Protein AF-A0A967ICB1-F1 (afdb_monomer_lite)

Foldseek 3Di:
DDDQDDPFDDQAAALVQLLVQLVVQVVPCPVVVVDVQKKKKFKAAPVHGDDMDIDSDQLVRLVVRLVVCVVVVNQQQNIEMEIADEAELSSLVSSVVSNHQEYEYCAYYDPNSLVSCQVNNHWYWHNSDPSDIATSHNCSNHVDDDDDPDDD

Radius of gyration: 14.2 Å; chains: 1; bounding box: 36×35×42 Å

Secondary structure (DSSP, 8-state):
--------------HHHHHHHHHHHHHH-HHHHH-TT-EEEEEE-SSSEEEEEEESSHHHHHHHHHHHHHHHT---TTPEEEESS-B-HHHHHHHHHHT-SEEEESSPBPHHHHHHHHHTT-EEEEEEETTEEEEEE-GGGGT-S-------

Sequence (152 aa):
PADRPVSRTGTVYGPEFILGVMSELFVVARQYAEHGGIHSAALCDNRGLLLHAEDIGRHNTIDRIAGQSLQRGIDAGDKLLVASGRVSSEMVAKAVRLGVTALASRTSPTSLAVDVCKEFDVGLAGYVRGGKMEIYANPHRFGVCHTVKDGT

Structure (mmCIF, N/CA/C/O backbone):
data_AF-A0A967ICB1-F1
#
_entry.id   AF-A0A967ICB1-F1
#
loop_
_atom_site.group_PDB
_atom_site.id
_a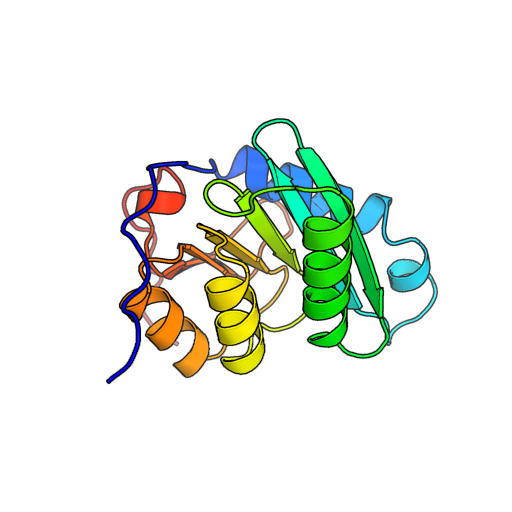tom_site.type_symbol
_atom_site.label_atom_id
_atom_site.label_alt_id
_atom_site.label_comp_id
_atom_site.label_asym_id
_atom_site.label_entity_id
_atom_site.label_seq_id
_atom_site.pdbx_PDB_ins_code
_atom_site.Cartn_x
_atom_site.Cartn_y
_atom_site.Cartn_z
_atom_site.occupancy
_atom_site.B_iso_or_equiv
_atom_site.auth_seq_id
_atom_site.auth_comp_id
_atom_site.auth_asym_id
_atom_site.auth_atom_id
_atom_site.pdbx_PDB_model_num
ATOM 1 N N . PRO A 1 1 ? -4.449 2.857 27.074 1.00 43.06 1 PRO A N 1
ATOM 2 C CA . PRO A 1 1 ? -5.220 1.698 26.571 1.00 43.06 1 PRO A CA 1
ATOM 3 C C . PRO A 1 1 ? -6.472 2.196 25.842 1.00 43.06 1 PRO A C 1
ATOM 5 O O . PRO A 1 1 ? -7.505 2.418 26.462 1.00 43.06 1 PRO A O 1
ATOM 8 N N . ALA A 1 2 ? -6.318 2.483 24.552 1.00 33.09 2 ALA A N 1
ATOM 9 C CA . ALA A 1 2 ? -7.362 3.031 23.700 1.00 33.09 2 ALA A CA 1
ATOM 10 C C . ALA A 1 2 ? -7.405 2.192 22.421 1.00 33.09 2 ALA A C 1
ATOM 12 O O . ALA A 1 2 ? -6.378 2.025 21.767 1.00 33.09 2 ALA A O 1
ATOM 13 N N . ASP A 1 3 ? -8.582 1.632 22.161 1.00 38.09 3 ASP A N 1
ATOM 14 C CA . ASP A 1 3 ? -9.080 1.152 20.873 1.00 38.09 3 ASP A CA 1
ATOM 15 C C . ASP A 1 3 ? -8.184 0.196 20.079 1.00 38.09 3 ASP A C 1
ATOM 17 O O . ASP A 1 3 ? -7.488 0.555 19.131 1.00 38.09 3 ASP A O 1
ATOM 21 N N . ARG A 1 4 ? -8.300 -1.089 20.424 1.00 40.75 4 ARG A N 1
ATOM 22 C CA . ARG A 1 4 ? -7.945 -2.202 19.536 1.00 40.75 4 ARG A CA 1
ATOM 23 C C . ARG A 1 4 ? -8.843 -2.132 18.289 1.00 40.75 4 ARG A C 1
ATOM 25 O O . ARG A 1 4 ? -10.061 -2.226 18.458 1.00 40.75 4 ARG A O 1
ATOM 32 N N . PRO A 1 5 ? -8.321 -1.987 17.057 1.00 45.09 5 PRO A N 1
ATOM 33 C CA . PRO A 1 5 ? -9.193 -1.902 15.903 1.00 45.09 5 PRO A CA 1
ATOM 34 C C . PRO A 1 5 ? -9.778 -3.276 15.556 1.00 45.09 5 PRO A C 1
ATOM 36 O O . PRO A 1 5 ? -9.136 -4.321 15.633 1.00 45.09 5 PRO A O 1
ATOM 39 N N . VAL A 1 6 ? -11.061 -3.188 15.226 1.00 44.25 6 VAL A N 1
ATOM 40 C CA . VAL A 1 6 ? -12.020 -4.169 14.723 1.00 44.25 6 VAL A CA 1
ATOM 41 C C . VAL A 1 6 ? -11.385 -5.204 13.783 1.00 44.25 6 VAL A C 1
ATOM 43 O O . VAL A 1 6 ? -10.796 -4.842 12.770 1.00 44.25 6 VAL A O 1
ATOM 46 N N . SER A 1 7 ? -11.590 -6.494 14.074 1.00 40.06 7 SER A N 1
ATOM 47 C CA . SER A 1 7 ? -11.439 -7.579 13.096 1.00 40.06 7 SER A CA 1
ATOM 48 C C . SER A 1 7 ? -12.381 -7.297 11.921 1.00 40.06 7 SER A C 1
ATOM 50 O O . SER A 1 7 ? -13.598 -7.431 12.054 1.00 40.06 7 SER A O 1
ATOM 52 N N . ARG A 1 8 ? -11.838 -6.805 10.802 1.00 54.03 8 ARG A N 1
ATOM 53 C CA . ARG A 1 8 ? -12.600 -6.495 9.586 1.00 54.03 8 ARG A CA 1
ATOM 54 C C . ARG A 1 8 ? -12.281 -7.508 8.486 1.00 54.03 8 ARG A C 1
ATOM 56 O O . ARG A 1 8 ? -11.154 -7.971 8.317 1.00 54.03 8 ARG A O 1
ATOM 63 N N . THR A 1 9 ? -13.353 -7.898 7.811 1.00 54.75 9 THR A N 1
ATOM 64 C CA . THR A 1 9 ? -13.509 -8.973 6.826 1.00 54.75 9 THR A CA 1
ATOM 65 C C . THR A 1 9 ? -12.316 -9.188 5.890 1.00 54.75 9 THR A C 1
ATOM 67 O O . THR A 1 9 ? -11.967 -8.308 5.116 1.00 54.75 9 THR A O 1
ATOM 70 N N . GLY A 1 10 ? -11.730 -10.388 5.950 1.00 63.84 10 GLY A N 1
ATOM 71 C CA . GLY A 1 10 ? -11.656 -11.404 4.883 1.00 63.84 10 GLY A CA 1
ATOM 72 C C . GLY A 1 10 ? -11.279 -11.070 3.433 1.00 63.84 10 GLY A C 1
ATOM 73 O O . GLY A 1 10 ? -11.228 -12.012 2.646 1.00 63.84 10 GLY A O 1
ATOM 74 N N . THR A 1 11 ? -11.033 -9.821 3.029 1.00 81.50 11 THR A N 1
ATOM 75 C CA . THR A 1 11 ? -10.665 -9.537 1.636 1.00 81.50 11 THR A CA 1
ATOM 76 C C . THR A 1 11 ? -9.279 -10.094 1.357 1.00 81.50 11 THR A C 1
ATOM 78 O O . THR A 1 11 ? -8.307 -9.789 2.053 1.00 81.50 11 THR A O 1
ATOM 81 N N . VAL A 1 12 ? -9.216 -10.939 0.334 1.00 89.81 12 VAL A N 1
ATOM 82 C CA . VAL A 1 12 ? -8.003 -11.600 -0.120 1.00 89.81 12 VAL A CA 1
ATOM 83 C C . VAL A 1 12 ? -7.618 -11.032 -1.478 1.00 89.81 12 VAL A C 1
ATOM 85 O O . VAL A 1 12 ? -8.416 -11.060 -2.413 1.00 89.81 12 VAL A O 1
ATOM 88 N N . TYR A 1 13 ? -6.384 -10.550 -1.592 1.00 91.75 13 TYR A N 1
ATOM 89 C CA . TYR A 1 13 ? -5.831 -10.020 -2.834 1.00 91.75 13 TYR A CA 1
ATOM 90 C C . TYR A 1 13 ? -4.853 -11.024 -3.442 1.00 91.75 13 TYR A C 1
ATOM 92 O O . TYR A 1 13 ? -3.770 -11.242 -2.907 1.00 91.75 13 TYR A O 1
ATOM 100 N N . GLY A 1 14 ? -5.232 -11.647 -4.559 1.00 91.69 14 GLY A N 1
ATOM 101 C CA . GLY A 1 14 ? -4.378 -12.626 -5.234 1.00 91.69 14 GLY A CA 1
ATOM 102 C C . GLY A 1 14 ? -3.101 -12.001 -5.828 1.00 91.69 14 GLY A C 1
ATOM 103 O O . GLY A 1 14 ? -3.111 -10.818 -6.185 1.00 91.69 14 GLY A O 1
ATOM 104 N N . PRO A 1 15 ? -2.013 -1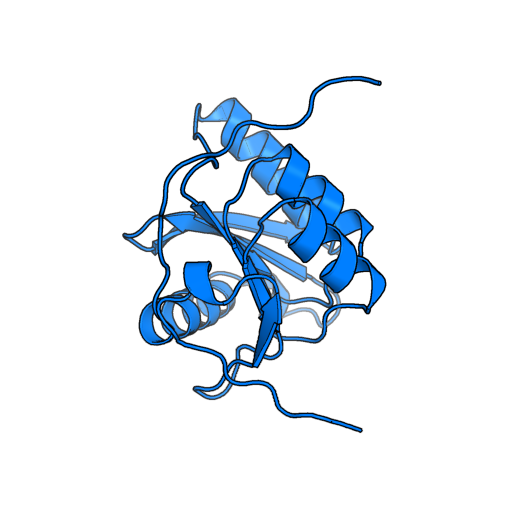2.777 -6.002 1.00 93.12 15 PRO A N 1
ATOM 105 C CA . PRO A 1 15 ? -0.740 -12.259 -6.509 1.00 93.12 15 PRO A CA 1
ATOM 106 C C . PRO A 1 15 ? -0.840 -11.569 -7.875 1.00 93.12 15 PRO A C 1
ATOM 108 O O . PRO A 1 15 ? -0.241 -10.515 -8.069 1.00 93.12 15 PRO A O 1
ATOM 111 N N . GLU A 1 16 ? -1.623 -12.123 -8.807 1.00 93.94 16 GLU A N 1
ATOM 112 C CA . GLU A 1 16 ? -1.813 -11.537 -10.142 1.00 93.94 16 GLU A CA 1
ATOM 113 C C . GLU A 1 16 ? -2.444 -10.146 -10.073 1.00 93.94 16 GLU A C 1
ATOM 115 O O . GLU A 1 16 ? -1.974 -9.219 -10.731 1.00 93.94 16 GLU A O 1
ATOM 120 N N . PHE A 1 17 ? -3.455 -9.979 -9.217 1.00 95.56 17 PHE A N 1
ATOM 121 C CA . PHE A 1 17 ? -4.096 -8.688 -9.003 1.00 95.56 17 PHE A CA 1
ATOM 122 C C . PHE A 1 17 ? -3.100 -7.668 -8.444 1.00 95.56 17 PHE A C 1
ATOM 124 O O . PHE A 1 17 ? -2.979 -6.573 -8.984 1.00 95.56 17 PHE A O 1
ATOM 131 N N . ILE A 1 18 ? -2.343 -8.044 -7.406 1.00 96.69 18 ILE A N 1
ATOM 132 C CA . ILE A 1 18 ? -1.349 -7.172 -6.759 1.00 96.69 18 ILE A CA 1
ATOM 133 C C . ILE A 1 18 ? -0.273 -6.731 -7.751 1.00 96.69 18 ILE A C 1
ATOM 135 O O . ILE A 1 18 ? 0.090 -5.556 -7.787 1.00 96.69 18 ILE A O 1
ATOM 139 N N . LEU A 1 19 ? 0.228 -7.661 -8.567 1.00 95.50 19 LEU A N 1
ATOM 140 C CA . LEU A 1 19 ? 1.185 -7.356 -9.628 1.00 95.50 19 LEU A CA 1
ATOM 141 C C . LEU A 1 19 ? 0.582 -6.387 -10.652 1.00 95.50 19 LEU A C 1
ATOM 143 O O . LEU A 1 19 ? 1.243 -5.415 -11.014 1.00 95.50 19 LEU A O 1
ATOM 147 N N . GLY A 1 20 ? -0.672 -6.608 -11.057 1.00 96.25 20 GLY A N 1
ATOM 148 C CA . GLY A 1 20 ? -1.407 -5.740 -11.978 1.00 96.25 20 GLY A CA 1
ATOM 149 C C . GLY A 1 20 ? -1.550 -4.308 -11.463 1.00 96.25 20 GLY A C 1
ATOM 150 O O . GLY A 1 20 ? -1.100 -3.376 -12.128 1.00 96.25 20 GLY A O 1
ATOM 151 N N . VAL A 1 21 ? -2.087 -4.119 -10.253 1.00 96.94 21 VAL A N 1
ATOM 152 C CA . VAL A 1 21 ? -2.268 -2.771 -9.677 1.00 96.94 21 VAL A CA 1
ATOM 153 C C . VAL A 1 21 ? -0.944 -2.093 -9.325 1.00 96.94 21 VAL A C 1
ATOM 155 O O . VAL A 1 21 ? -0.838 -0.869 -9.397 1.00 96.94 21 VAL A O 1
ATOM 158 N N . MET A 1 22 ? 0.100 -2.859 -8.985 1.00 96.50 22 MET A N 1
ATOM 159 C CA . MET A 1 22 ? 1.440 -2.300 -8.801 1.00 96.50 22 MET A CA 1
ATOM 160 C C . MET A 1 22 ? 1.994 -1.775 -10.128 1.00 96.50 22 MET A C 1
ATOM 162 O O . MET A 1 22 ? 2.572 -0.693 -10.153 1.00 96.50 22 MET A O 1
ATOM 166 N N . SER A 1 23 ? 1.806 -2.497 -11.235 1.00 93.75 23 SER A N 1
ATOM 167 C CA . SER A 1 23 ? 2.160 -2.002 -12.568 1.00 93.75 23 SER A CA 1
ATOM 168 C C . SER A 1 23 ? 1.335 -0.776 -12.961 1.00 93.75 23 SER A C 1
ATOM 170 O O . SER A 1 23 ? 1.910 0.201 -13.438 1.00 93.75 23 SER A O 1
ATOM 172 N N . GLU A 1 24 ? 0.026 -0.786 -12.704 1.00 94.38 24 GLU A N 1
ATOM 173 C CA . GLU A 1 24 ? -0.870 0.341 -12.982 1.00 94.38 24 GLU A CA 1
ATOM 174 C C . GLU A 1 24 ? -0.453 1.608 -12.223 1.00 94.38 24 GLU A C 1
ATOM 176 O O . GLU A 1 24 ? -0.396 2.679 -12.828 1.00 94.38 24 GLU A O 1
ATOM 181 N N . LEU A 1 25 ? -0.045 1.490 -10.950 1.00 94.12 25 LEU A N 1
ATOM 182 C CA . LEU A 1 25 ? 0.495 2.610 -10.169 1.00 94.12 25 LEU A CA 1
ATOM 183 C C . LEU A 1 25 ? 1.629 3.328 -10.914 1.00 94.12 25 LEU A C 1
ATOM 185 O O . LEU A 1 25 ? 1.659 4.553 -10.925 1.00 94.12 25 LEU A O 1
ATOM 189 N N . PHE A 1 26 ? 2.545 2.597 -11.555 1.00 87.56 26 PHE A N 1
ATOM 190 C CA . PHE A 1 26 ? 3.654 3.209 -12.298 1.00 87.56 26 PHE A CA 1
ATOM 191 C C . PHE A 1 26 ? 3.256 3.763 -13.664 1.00 87.56 26 PHE A C 1
ATOM 193 O O . PHE A 1 26 ? 3.965 4.620 -14.182 1.00 87.56 26 PHE A O 1
ATOM 200 N N . VAL A 1 27 ? 2.140 3.311 -14.238 1.00 87.81 27 VAL A N 1
ATOM 201 C CA . VAL A 1 27 ? 1.575 3.914 -15.453 1.00 87.81 27 VAL A CA 1
ATOM 202 C C . VAL A 1 27 ? 0.931 5.261 -15.124 1.00 87.81 27 VAL A C 1
ATOM 204 O O . VAL A 1 27 ? 1.099 6.221 -15.873 1.00 87.81 27 VAL A O 1
ATOM 207 N N . VAL A 1 28 ? 0.218 5.355 -13.995 1.00 85.50 28 VAL A N 1
ATOM 208 C CA . VAL A 1 28 ? -0.462 6.597 -13.588 1.00 85.50 28 VAL A CA 1
ATOM 209 C C . VAL A 1 28 ? 0.453 7.585 -12.857 1.00 85.50 28 VAL A C 1
ATOM 211 O O . VAL A 1 28 ? 0.174 8.782 -12.867 1.00 85.50 28 VAL A O 1
ATOM 214 N N . ALA A 1 29 ? 1.551 7.118 -12.253 1.00 79.81 29 ALA A N 1
ATOM 215 C CA . ALA A 1 29 ? 2.551 7.946 -11.575 1.00 79.81 29 ALA A CA 1
ATOM 216 C C . ALA A 1 29 ? 3.452 8.685 -12.579 1.00 79.81 29 ALA A C 1
ATOM 218 O O . ALA A 1 29 ? 4.601 8.309 -12.831 1.00 79.81 29 ALA A O 1
ATOM 219 N N . ARG A 1 30 ? 2.898 9.745 -13.176 1.00 70.19 30 ARG A N 1
ATOM 220 C CA . ARG A 1 30 ? 3.562 10.559 -14.204 1.00 70.19 30 ARG A CA 1
ATOM 221 C C . ARG A 1 30 ? 4.835 11.213 -13.673 1.00 70.19 30 ARG A C 1
ATOM 223 O O . ARG A 1 30 ? 5.839 11.242 -14.377 1.00 70.19 30 ARG A O 1
ATOM 230 N N . GLN A 1 31 ? 4.819 11.701 -12.431 1.00 63.66 31 GLN A N 1
ATOM 231 C CA . GLN A 1 31 ? 5.949 12.450 -11.884 1.00 63.66 31 GLN A CA 1
ATOM 232 C C . GLN A 1 31 ? 7.065 11.532 -11.373 1.00 63.66 31 GLN A C 1
ATOM 234 O O . GLN A 1 31 ? 8.236 11.891 -11.494 1.00 63.66 31 GLN A O 1
ATOM 239 N N . TYR A 1 32 ? 6.732 10.332 -10.878 1.00 59.06 32 TYR A N 1
ATOM 240 C CA . TYR A 1 32 ? 7.721 9.299 -10.529 1.00 59.06 32 TYR A CA 1
ATOM 241 C C . TYR A 1 32 ? 8.649 8.947 -11.700 1.00 59.06 32 TYR A C 1
ATOM 243 O O . TYR A 1 32 ?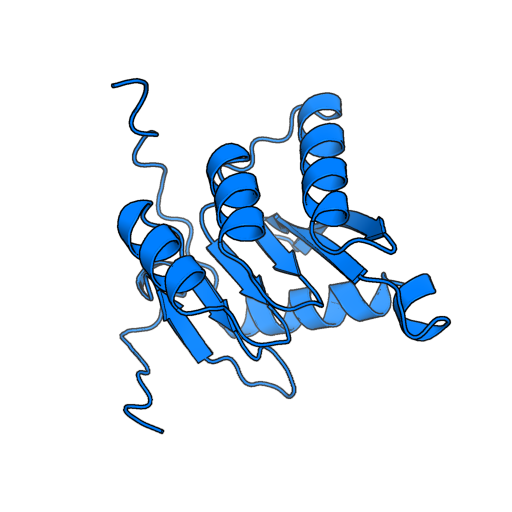 9.851 8.767 -11.508 1.00 59.06 32 TYR A O 1
ATOM 251 N N . ALA A 1 33 ? 8.096 8.830 -12.911 1.00 60.09 33 ALA A N 1
ATOM 252 C CA . ALA A 1 33 ? 8.865 8.479 -14.104 1.00 60.09 33 ALA A CA 1
ATOM 253 C C . ALA A 1 33 ? 9.802 9.610 -14.565 1.00 60.09 33 ALA A C 1
ATOM 255 O O . ALA A 1 33 ? 10.855 9.339 -15.137 1.00 60.09 33 ALA A O 1
ATOM 256 N N . GLU A 1 34 ? 9.427 10.862 -14.301 1.00 59.78 34 GLU A N 1
ATOM 257 C CA . GLU A 1 34 ? 10.144 12.052 -14.768 1.00 59.78 34 GLU A CA 1
ATOM 258 C C . GLU A 1 34 ? 11.176 12.573 -13.750 1.00 59.78 34 GLU A C 1
ATOM 260 O O . GLU A 1 34 ? 12.174 13.173 -14.144 1.00 59.78 34 GLU A O 1
ATOM 265 N N . HIS A 1 35 ? 10.984 12.321 -12.447 1.00 61.97 35 HIS A N 1
ATOM 266 C CA . HIS A 1 35 ? 11.822 12.880 -11.381 1.00 61.97 35 HIS A CA 1
ATOM 267 C C . HIS A 1 35 ? 12.201 11.807 -10.345 1.00 61.97 35 HIS A C 1
ATOM 269 O O . HIS A 1 35 ? 11.361 11.305 -9.600 1.00 61.97 35 HIS A O 1
ATOM 275 N N . GLY A 1 36 ? 13.500 11.495 -10.242 1.00 59.91 36 GLY A N 1
ATOM 276 C CA . GLY A 1 36 ? 14.068 10.423 -9.400 1.00 59.91 36 GLY A CA 1
ATOM 277 C C . GLY A 1 36 ? 13.990 10.608 -7.873 1.00 59.91 36 GLY A C 1
ATOM 278 O O . GLY A 1 36 ? 14.816 10.053 -7.153 1.00 59.91 36 GLY A O 1
ATOM 279 N N . GLY A 1 37 ? 13.027 11.380 -7.367 1.00 77.69 37 GLY A N 1
ATOM 280 C CA . GLY A 1 37 ? 12.841 11.683 -5.943 1.00 77.69 37 GLY A CA 1
ATOM 281 C C . GLY A 1 37 ? 11.379 11.749 -5.502 1.00 77.69 37 GLY A C 1
ATOM 282 O O . GLY A 1 37 ? 11.097 12.251 -4.418 1.00 77.69 37 GLY A O 1
ATOM 283 N N . ILE A 1 38 ? 10.453 11.278 -6.339 1.00 86.19 38 ILE A N 1
ATOM 284 C CA . ILE A 1 38 ? 9.023 11.254 -6.032 1.00 86.19 38 ILE A CA 1
ATOM 285 C C . ILE A 1 38 ? 8.626 9.844 -5.605 1.00 86.19 38 ILE A C 1
ATOM 287 O O . ILE A 1 38 ? 9.157 8.840 -6.077 1.00 86.19 38 ILE A O 1
ATOM 291 N N . HIS A 1 39 ? 7.693 9.768 -4.671 1.00 91.12 39 HIS A N 1
ATOM 292 C CA . HIS A 1 39 ? 7.039 8.553 -4.235 1.00 91.12 39 HIS A CA 1
ATOM 293 C C . HIS A 1 39 ? 5.577 8.584 -4.642 1.00 91.12 39 HIS A C 1
ATOM 295 O O . HIS A 1 39 ? 4.959 9.643 -4.710 1.00 91.12 39 HIS A O 1
ATOM 301 N N . SER A 1 40 ? 5.016 7.399 -4.849 1.00 94.00 40 SER A N 1
ATOM 302 C CA . SER A 1 40 ? 3.635 7.229 -5.275 1.00 94.00 40 SER A CA 1
ATOM 303 C C . SER A 1 40 ? 2.998 6.141 -4.430 1.00 94.00 40 SER A C 1
ATOM 305 O O . SER A 1 40 ? 3.647 5.144 -4.091 1.00 94.00 40 SER A O 1
ATOM 307 N N . ALA A 1 41 ? 1.738 6.337 -4.076 1.00 96.88 41 ALA A N 1
ATOM 308 C CA . ALA A 1 41 ? 0.911 5.308 -3.472 1.00 96.88 41 ALA A CA 1
ATOM 309 C C . ALA A 1 41 ? -0.486 5.333 -4.088 1.00 96.88 41 ALA A C 1
ATOM 311 O O . ALA A 1 41 ? -0.920 6.364 -4.610 1.00 96.88 41 ALA A O 1
ATOM 312 N N . ALA A 1 42 ? -1.192 4.213 -3.996 1.00 97.81 42 ALA A N 1
ATOM 313 C CA . ALA A 1 42 ? -2.591 4.125 -4.375 1.00 97.81 42 ALA A CA 1
ATOM 314 C C . ALA A 1 42 ? -3.385 3.240 -3.416 1.00 97.81 42 ALA A C 1
ATOM 316 O O . ALA A 1 42 ? -2.855 2.278 -2.859 1.00 97.81 42 ALA A O 1
ATOM 317 N N . LEU A 1 43 ? -4.658 3.591 -3.239 1.00 98.19 43 LEU A N 1
ATOM 318 C CA . LEU A 1 43 ? -5.653 2.768 -2.561 1.00 98.19 43 LEU A CA 1
ATOM 319 C C . LEU A 1 43 ? -6.441 2.009 -3.624 1.00 98.19 43 LEU A C 1
ATOM 321 O O . LEU A 1 43 ? -6.942 2.631 -4.561 1.00 98.19 43 LEU A O 1
ATOM 325 N N . CYS A 1 44 ? -6.568 0.699 -3.463 1.00 97.69 44 CYS A N 1
ATOM 326 C CA . CYS A 1 44 ? -7.182 -0.193 -4.437 1.00 97.69 44 CYS A CA 1
ATOM 327 C C . CYS A 1 44 ? -8.330 -0.990 -3.810 1.00 97.69 44 CYS A C 1
ATOM 329 O O . CYS A 1 44 ? -8.243 -1.392 -2.647 1.00 97.69 44 CYS A O 1
ATOM 331 N N . ASP A 1 45 ? -9.381 -1.239 -4.588 1.00 94.69 45 ASP A N 1
ATOM 332 C CA . ASP A 1 45 ? -10.412 -2.241 -4.291 1.00 94.69 45 ASP A CA 1
ATOM 333 C C . ASP A 1 45 ? -10.207 -3.494 -5.155 1.00 94.69 45 ASP A C 1
ATOM 335 O O . ASP A 1 45 ? -9.138 -3.690 -5.722 1.00 94.69 45 ASP A O 1
ATOM 339 N N . ASN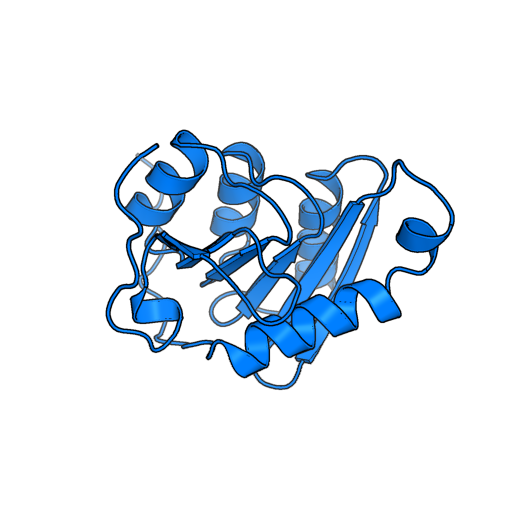 A 1 46 ? -11.215 -4.360 -5.264 1.00 90.69 46 ASN A N 1
ATOM 340 C CA . ASN A 1 46 ? -11.169 -5.555 -6.113 1.00 90.69 46 ASN A CA 1
ATOM 341 C C . ASN A 1 46 ? -11.286 -5.272 -7.624 1.00 90.69 46 ASN A C 1
ATOM 343 O O . ASN A 1 46 ? -11.207 -6.208 -8.420 1.00 90.69 46 ASN A O 1
ATOM 347 N N . ARG A 1 47 ? -11.513 -4.017 -8.028 1.00 92.69 47 ARG A N 1
ATOM 348 C CA . ARG A 1 47 ? -11.640 -3.590 -9.428 1.00 92.69 47 ARG A CA 1
ATOM 349 C C . ARG A 1 47 ? -10.404 -2.853 -9.932 1.00 92.69 47 ARG A C 1
ATOM 351 O O . ARG A 1 47 ? -10.192 -2.841 -11.140 1.00 92.69 47 ARG A O 1
ATOM 358 N N . GLY A 1 48 ? -9.595 -2.274 -9.046 1.00 94.38 48 GLY A N 1
ATOM 359 C CA . GLY A 1 48 ? -8.348 -1.596 -9.409 1.00 94.38 48 GLY A CA 1
ATOM 360 C C . GLY A 1 48 ? -8.040 -0.412 -8.497 1.00 94.38 48 GLY A C 1
ATOM 361 O O . GLY A 1 48 ? -8.394 -0.414 -7.317 1.00 94.38 48 GLY A O 1
ATOM 362 N N . LEU A 1 49 ? -7.362 0.602 -9.039 1.00 96.50 49 LEU A N 1
ATOM 363 C CA . LEU A 1 49 ? -7.007 1.823 -8.310 1.00 96.50 49 LEU A CA 1
ATOM 364 C C . LEU A 1 49 ? -8.238 2.719 -8.088 1.00 96.50 49 LEU A C 1
ATOM 366 O O . LEU A 1 49 ? -8.908 3.129 -9.032 1.00 96.50 49 LEU A O 1
ATOM 370 N N . LEU A 1 50 ? -8.493 3.096 -6.834 1.00 96.50 50 LEU A N 1
ATOM 371 C CA . LEU A 1 50 ? -9.529 4.065 -6.455 1.00 96.50 50 LEU A CA 1
ATOM 372 C C . LEU A 1 50 ? -8.975 5.481 -6.300 1.00 96.50 50 LEU A C 1
ATOM 374 O O . LEU A 1 50 ? -9.597 6.459 -6.719 1.00 96.50 50 LEU A O 1
ATOM 378 N N . LEU A 1 51 ? -7.819 5.589 -5.647 1.00 97.06 51 LEU A N 1
ATOM 379 C CA . LEU A 1 51 ? -7.134 6.842 -5.342 1.00 97.06 51 LEU A CA 1
ATOM 380 C C . LEU A 1 51 ? -5.650 6.671 -5.619 1.00 97.06 51 LEU A C 1
ATOM 382 O O . LEU A 1 51 ? -5.104 5.608 -5.338 1.00 97.06 51 LEU A O 1
ATOM 386 N N . HIS A 1 52 ? -4.989 7.728 -6.079 1.00 96.19 52 HIS A N 1
ATOM 387 C CA . HIS A 1 52 ? -3.534 7.778 -6.154 1.00 96.19 52 HIS A CA 1
ATOM 388 C C . HIS A 1 52 ? -3.024 9.108 -5.600 1.00 96.19 52 HIS A C 1
ATOM 390 O O . HIS A 1 52 ? -3.704 10.138 -5.661 1.00 96.19 52 HIS A O 1
ATOM 396 N N . ALA A 1 53 ? -1.806 9.080 -5.077 1.00 95.12 53 ALA A N 1
ATOM 397 C CA . ALA A 1 53 ? -1.097 10.265 -4.635 1.00 95.12 53 ALA A CA 1
ATOM 398 C C . ALA A 1 53 ? 0.388 10.152 -4.969 1.00 95.12 53 ALA A C 1
ATOM 400 O O . ALA A 1 53 ? 0.995 9.099 -4.772 1.00 95.12 53 ALA A O 1
ATOM 401 N N . GLU A 1 54 ? 0.964 11.266 -5.413 1.00 93.19 54 GLU A N 1
ATOM 402 C CA . GLU A 1 54 ? 2.405 11.460 -5.574 1.00 93.19 54 GLU A CA 1
ATOM 403 C C . GLU A 1 54 ? 2.894 12.525 -4.587 1.00 93.19 54 GLU A C 1
ATOM 405 O O . GLU A 1 54 ? 2.160 13.472 -4.282 1.00 93.19 54 GLU A O 1
ATOM 410 N N . ASP A 1 55 ? 4.099 12.355 -4.049 1.00 92.19 55 ASP A N 1
ATOM 411 C CA . ASP A 1 55 ? 4.740 13.313 -3.143 1.00 92.19 55 ASP A CA 1
ATOM 412 C C . ASP A 1 55 ? 6.256 13.066 -3.068 1.00 92.19 55 ASP A C 1
ATOM 414 O O . ASP A 1 55 ? 6.715 11.949 -3.298 1.00 92.19 55 ASP A O 1
ATOM 418 N N . ILE A 1 56 ? 7.043 14.075 -2.690 1.00 86.69 56 ILE A N 1
ATOM 419 C CA . ILE A 1 56 ? 8.481 13.906 -2.407 1.00 86.69 56 ILE A CA 1
ATOM 420 C C . ILE A 1 56 ? 8.677 13.030 -1.157 1.00 86.69 56 ILE A C 1
ATOM 422 O O . ILE A 1 56 ? 9.619 12.244 -1.063 1.00 86.69 56 ILE A O 1
ATOM 426 N N . GLY A 1 57 ? 7.774 13.127 -0.179 1.00 86.00 57 GLY A N 1
ATOM 427 C CA . GLY A 1 57 ? 7.774 12.309 1.027 1.00 86.00 57 GLY A CA 1
ATOM 428 C C . GLY A 1 57 ? 6.923 11.049 0.870 1.00 86.00 57 GLY A C 1
ATOM 429 O O . GLY A 1 57 ? 5.704 11.116 0.756 1.00 86.00 57 GLY A O 1
ATOM 430 N N . ARG A 1 58 ? 7.524 9.859 0.991 1.00 84.25 58 ARG A N 1
ATOM 431 C CA . ARG A 1 58 ? 6.776 8.580 0.934 1.00 84.25 58 ARG A CA 1
ATOM 432 C C . ARG A 1 58 ? 5.663 8.430 1.978 1.00 84.25 58 ARG A C 1
ATOM 434 O O . ARG A 1 58 ? 4.737 7.668 1.757 1.00 84.25 58 ARG A O 1
ATOM 441 N N . HIS A 1 59 ? 5.768 9.089 3.132 1.00 90.12 59 HIS A N 1
ATOM 442 C CA . HIS A 1 59 ? 4.721 9.036 4.159 1.00 90.12 59 HIS A CA 1
ATOM 443 C C . HIS A 1 59 ? 3.558 9.979 3.825 1.00 90.12 59 HIS A C 1
ATOM 445 O O . HIS A 1 59 ? 2.412 9.648 4.124 1.00 90.12 59 HIS A O 1
ATOM 451 N N . ASN A 1 60 ? 3.844 11.093 3.140 1.00 92.88 60 ASN A N 1
ATOM 452 C CA . ASN A 1 60 ? 2.842 12.067 2.719 1.00 92.88 60 ASN A CA 1
A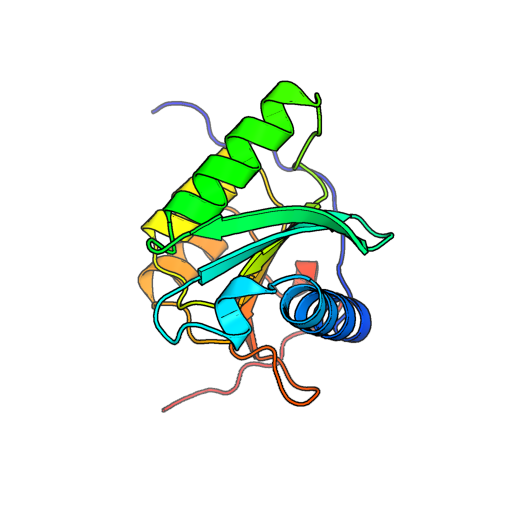TOM 453 C C . ASN A 1 60 ? 1.874 11.472 1.698 1.00 92.88 60 ASN A C 1
ATOM 455 O O . ASN A 1 60 ? 0.700 11.823 1.700 1.00 92.88 60 ASN A O 1
ATOM 459 N N . THR A 1 61 ? 2.322 10.542 0.847 1.00 94.81 61 THR A N 1
ATOM 460 C CA . THR A 1 61 ? 1.420 9.882 -0.112 1.00 94.81 61 THR A CA 1
ATOM 461 C C . THR A 1 61 ? 0.272 9.161 0.603 1.00 94.81 61 THR A C 1
ATOM 463 O O . THR A 1 61 ? -0.871 9.252 0.162 1.00 94.81 61 THR A O 1
ATOM 466 N N . ILE A 1 62 ? 0.541 8.531 1.753 1.00 96.31 62 ILE A N 1
ATOM 467 C CA . ILE A 1 62 ? -0.479 7.861 2.573 1.00 96.31 62 ILE A CA 1
ATOM 468 C C . ILE A 1 62 ? -1.404 8.886 3.236 1.00 96.31 62 ILE A C 1
ATOM 470 O O . ILE A 1 62 ?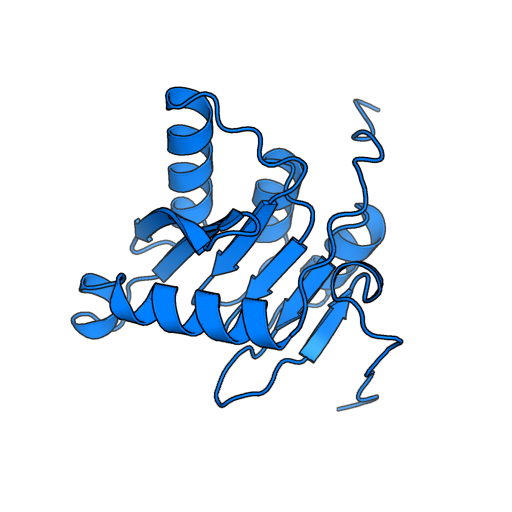 -2.616 8.692 3.236 1.00 96.31 62 ILE A O 1
ATOM 474 N N . ASP A 1 63 ? -0.867 9.998 3.745 1.00 96.62 63 ASP A N 1
ATOM 475 C CA . ASP A 1 63 ? -1.687 11.071 4.328 1.00 96.62 63 ASP A CA 1
ATOM 476 C C . ASP A 1 63 ? -2.627 11.699 3.291 1.00 96.62 63 ASP A C 1
ATOM 478 O O . ASP A 1 63 ? -3.800 11.947 3.576 1.00 96.62 63 ASP A O 1
ATOM 482 N N . ARG A 1 64 ? -2.143 11.906 2.060 1.00 96.88 64 ARG A N 1
ATOM 483 C CA . ARG A 1 64 ? -2.957 12.413 0.946 1.00 96.88 64 ARG A CA 1
ATOM 484 C C . ARG A 1 64 ? -4.060 11.427 0.573 1.00 96.88 64 ARG A C 1
ATOM 486 O O . ARG A 1 64 ? -5.201 11.852 0.401 1.00 96.88 64 ARG A O 1
ATOM 493 N N . ILE A 1 65 ? -3.757 10.130 0.506 1.00 97.94 65 ILE A N 1
ATOM 494 C CA . ILE A 1 65 ? -4.766 9.079 0.294 1.00 97.94 65 ILE A CA 1
ATOM 495 C C . ILE A 1 65 ? -5.797 9.078 1.423 1.00 97.94 65 ILE A C 1
ATOM 497 O O . ILE A 1 65 ? -6.993 9.016 1.144 1.00 97.94 65 ILE A O 1
ATOM 501 N N . ALA A 1 66 ? -5.368 9.182 2.682 1.00 97.56 66 ALA A N 1
ATOM 502 C CA . ALA A 1 66 ? -6.273 9.215 3.827 1.00 97.56 66 ALA A CA 1
ATOM 503 C C . ALA A 1 66 ? -7.204 10.434 3.775 1.00 97.56 66 ALA A C 1
ATOM 505 O O . ALA A 1 66 ? -8.419 10.294 3.916 1.00 97.56 66 ALA A O 1
ATOM 506 N N . GLY A 1 67 ? -6.658 11.617 3.480 1.00 97.62 67 GLY A N 1
ATOM 507 C CA . GLY A 1 67 ? -7.441 12.837 3.294 1.00 97.62 67 GLY A CA 1
ATOM 508 C C . GLY A 1 67 ? -8.449 12.724 2.146 1.00 97.62 67 GLY A C 1
ATOM 509 O O . GLY A 1 67 ? -9.612 13.083 2.314 1.00 97.62 67 GLY A O 1
ATOM 510 N N . GLN A 1 68 ? -8.040 12.172 1.000 1.00 97.69 68 GLN A N 1
ATOM 511 C CA . GLN A 1 68 ? -8.940 11.931 -0.134 1.00 97.69 68 GLN A CA 1
ATOM 512 C C . GLN A 1 68 ? -10.025 10.894 0.188 1.00 97.69 68 GLN A C 1
ATOM 514 O O . GLN A 1 68 ? -11.174 11.079 -0.212 1.00 97.69 68 GLN A O 1
ATOM 519 N N . SER A 1 69 ? -9.679 9.830 0.916 1.00 97.50 69 SER A N 1
ATOM 520 C CA . SER A 1 69 ? -10.627 8.787 1.329 1.00 97.50 69 SER A CA 1
ATOM 521 C C . SER A 1 69 ? -11.712 9.379 2.220 1.00 97.50 69 SER A C 1
ATOM 523 O O . SER A 1 69 ? -12.896 9.179 1.959 1.00 97.50 69 SER A O 1
ATOM 525 N N . LEU A 1 70 ? -11.315 10.202 3.196 1.00 96.75 70 LEU A N 1
ATOM 526 C CA . LEU A 1 70 ? -12.239 10.913 4.075 1.00 96.75 70 LEU A CA 1
ATOM 527 C C . LEU A 1 70 ? -13.155 11.865 3.295 1.00 96.75 70 LEU A C 1
ATOM 529 O O . LEU A 1 70 ? -14.368 11.830 3.474 1.00 96.75 70 LEU A O 1
ATOM 533 N N . GLN A 1 71 ? -12.593 12.682 2.399 1.00 97.44 71 GLN A N 1
ATOM 534 C CA . GLN A 1 71 ? -13.368 13.638 1.594 1.00 97.44 71 GLN A CA 1
ATOM 535 C C . GLN A 1 71 ? -14.393 12.960 0.679 1.00 97.44 71 GLN A C 1
ATOM 537 O O . GLN A 1 71 ? -15.442 13.536 0.403 1.00 97.44 71 GLN A O 1
ATOM 542 N N . ARG A 1 72 ? -14.091 11.751 0.191 1.00 97.19 72 ARG A N 1
ATOM 543 C CA . ARG A 1 72 ? -14.952 10.997 -0.731 1.00 97.19 72 ARG A CA 1
ATOM 544 C C . ARG A 1 72 ? -15.822 9.944 -0.039 1.00 97.19 72 ARG A C 1
ATOM 546 O O . ARG A 1 72 ? -16.542 9.233 -0.731 1.00 97.19 72 ARG A O 1
ATOM 553 N N . GLY A 1 73 ? -15.749 9.822 1.289 1.00 95.94 73 GLY A N 1
ATOM 554 C CA . GLY A 1 73 ? -16.483 8.803 2.045 1.00 95.94 73 GLY A CA 1
ATOM 555 C C . GLY A 1 73 ? -16.092 7.365 1.684 1.00 95.94 73 GLY A C 1
ATOM 556 O O . GLY A 1 73 ? -16.937 6.475 1.716 1.00 95.94 73 GLY A O 1
ATOM 557 N N . ILE A 1 74 ? -14.834 7.134 1.297 1.00 96.50 74 ILE A N 1
ATOM 558 C CA . ILE A 1 74 ? -14.324 5.805 0.939 1.00 96.50 74 ILE A CA 1
ATOM 559 C C . ILE A 1 74 ? -13.864 5.093 2.214 1.00 96.50 74 ILE A C 1
ATOM 561 O O . ILE A 1 74 ? -12.912 5.535 2.857 1.00 96.50 74 ILE A O 1
ATOM 565 N N . ASP A 1 75 ? -14.508 3.972 2.552 1.00 94.94 75 ASP A N 1
ATOM 566 C CA . ASP A 1 75 ? -14.016 3.060 3.589 1.00 94.94 75 ASP A CA 1
ATOM 567 C C . ASP A 1 75 ? -12.837 2.234 3.050 1.00 94.94 75 ASP A C 1
ATOM 569 O O . ASP A 1 75 ? -12.906 1.641 1.966 1.00 94.94 75 ASP A O 1
ATOM 573 N N . ALA A 1 76 ? -11.749 2.217 3.817 1.00 95.38 76 ALA A N 1
ATOM 574 C CA . ALA A 1 76 ? -10.531 1.481 3.515 1.00 95.38 76 ALA A CA 1
ATOM 575 C C . ALA A 1 76 ? -10.506 0.066 4.129 1.00 95.38 76 ALA A C 1
ATOM 577 O O . ALA A 1 76 ? -9.580 -0.692 3.841 1.00 95.38 76 ALA A O 1
ATOM 578 N N . GLY A 1 77 ? -11.518 -0.295 4.931 1.00 93.62 77 GLY A N 1
ATOM 579 C CA . GLY A 1 77 ? -11.631 -1.536 5.716 1.00 93.62 77 GLY A CA 1
ATOM 580 C C . GLY A 1 77 ? -11.564 -2.859 4.948 1.00 93.62 77 GLY A C 1
ATOM 581 O O . GLY A 1 77 ? -11.492 -3.919 5.560 1.00 93.62 77 GLY A O 1
ATOM 582 N N . ASP A 1 78 ? -11.600 -2.805 3.625 1.00 92.88 78 ASP A N 1
ATOM 583 C CA . ASP A 1 78 ? -11.558 -3.909 2.663 1.00 92.88 78 ASP A CA 1
ATOM 584 C C . ASP A 1 78 ? -10.542 -3.638 1.536 1.00 92.88 78 ASP A C 1
ATOM 586 O O . ASP A 1 78 ? -10.511 -4.368 0.548 1.00 92.88 78 ASP A O 1
ATOM 590 N N . LYS A 1 79 ? -9.718 -2.590 1.653 1.00 96.12 79 LYS A N 1
ATOM 591 C CA . LYS A 1 79 ? -8.844 -2.085 0.584 1.00 96.12 79 LYS A CA 1
ATOM 592 C C . LYS A 1 79 ? -7.394 -2.549 0.731 1.00 96.12 79 LYS A C 1
ATOM 594 O O . LYS A 1 79 ? -6.928 -2.869 1.831 1.00 96.12 79 LYS A O 1
ATOM 599 N N . LEU A 1 80 ? -6.689 -2.542 -0.398 1.00 97.50 80 LEU A N 1
ATOM 600 C CA . LEU A 1 80 ? -5.245 -2.741 -0.522 1.00 97.50 80 LEU A CA 1
ATOM 601 C C . LEU A 1 80 ? -4.563 -1.383 -0.714 1.00 97.50 80 LEU A C 1
ATOM 603 O O . LEU A 1 80 ? -4.972 -0.600 -1.567 1.00 97.50 80 LEU A O 1
ATOM 607 N N . LEU A 1 81 ? -3.492 -1.118 0.029 1.00 98.12 81 LEU A N 1
ATOM 608 C CA . LEU A 1 81 ? -2.601 0.009 -0.244 1.00 98.12 81 LEU A CA 1
ATOM 609 C C . LEU A 1 81 ? -1.380 -0.483 -1.029 1.00 98.12 81 LEU A C 1
ATOM 611 O O . LEU A 1 81 ? -0.720 -1.436 -0.617 1.00 98.12 81 LEU A O 1
ATOM 615 N N . VAL A 1 82 ? -1.044 0.177 -2.135 1.00 97.81 82 VAL A N 1
ATOM 616 C CA . VAL A 1 82 ? 0.192 -0.078 -2.891 1.00 97.81 82 VAL A CA 1
ATOM 617 C C . VAL A 1 82 ? 1.113 1.133 -2.847 1.00 97.81 82 VAL A C 1
ATOM 619 O O . VAL A 1 82 ? 0.642 2.266 -2.904 1.00 97.81 82 VAL A O 1
ATOM 622 N N . ALA A 1 83 ? 2.424 0.917 -2.726 1.00 96.75 83 ALA A N 1
ATOM 623 C CA . ALA A 1 83 ? 3.405 1.996 -2.608 1.00 96.75 83 ALA A CA 1
ATOM 624 C C . ALA A 1 83 ? 4.706 1.728 -3.382 1.00 96.75 83 ALA A C 1
ATOM 626 O O . ALA A 1 83 ? 5.202 0.602 -3.454 1.00 96.75 83 ALA A O 1
ATOM 627 N N . SER A 1 84 ? 5.312 2.794 -3.915 1.00 93.94 84 SER A N 1
ATOM 628 C CA . SER A 1 84 ? 6.556 2.705 -4.690 1.00 93.94 84 SER A CA 1
ATOM 629 C C . SER A 1 84 ? 7.833 2.629 -3.841 1.00 93.94 84 SER A C 1
ATOM 631 O O . SER A 1 84 ? 8.859 2.152 -4.324 1.00 93.94 84 SER A O 1
ATOM 633 N N . GLY A 1 85 ? 7.791 3.099 -2.588 1.00 91.12 85 GLY A N 1
ATOM 634 C CA . GLY A 1 85 ? 8.952 3.223 -1.695 1.00 91.12 85 GLY A CA 1
ATOM 635 C C . GLY A 1 85 ? 9.039 2.164 -0.592 1.00 91.12 85 GLY A C 1
ATOM 636 O O . GLY A 1 85 ? 8.151 1.325 -0.440 1.00 91.12 85 GLY A O 1
ATOM 637 N N . ARG A 1 86 ? 10.121 2.219 0.200 1.00 94.44 86 ARG A N 1
ATOM 638 C CA . ARG A 1 86 ? 10.337 1.329 1.358 1.00 94.44 86 ARG A CA 1
ATOM 639 C C . ARG A 1 86 ? 9.242 1.511 2.395 1.00 94.44 86 ARG A C 1
ATOM 641 O O . ARG A 1 86 ? 8.848 2.642 2.660 1.00 94.44 86 ARG A O 1
ATOM 648 N N . VAL A 1 87 ? 8.831 0.424 3.037 1.00 96.50 87 VAL A N 1
ATOM 649 C CA . VAL A 1 87 ? 7.788 0.451 4.069 1.00 96.50 87 VAL A CA 1
ATOM 650 C C . VAL A 1 87 ? 8.434 0.555 5.449 1.00 96.50 87 VAL A C 1
ATOM 652 O O . VAL A 1 87 ? 9.030 -0.404 5.935 1.00 96.50 87 VAL A O 1
ATOM 655 N N . SER A 1 88 ? 8.336 1.729 6.078 1.00 96.88 88 SER A N 1
ATOM 656 C CA . SER A 1 88 ? 8.708 1.920 7.487 1.00 96.88 88 SER A CA 1
ATOM 657 C C . SER A 1 88 ? 7.530 1.631 8.419 1.00 96.88 88 SER A C 1
ATOM 659 O O . SER A 1 88 ? 6.373 1.620 7.996 1.00 96.88 88 SER A O 1
ATOM 661 N N . SER A 1 89 ? 7.810 1.456 9.711 1.00 96.25 89 SER A N 1
ATOM 662 C CA . SER A 1 89 ? 6.780 1.308 10.745 1.00 96.25 89 SER A CA 1
ATOM 663 C C . SER A 1 89 ? 5.820 2.500 10.801 1.00 96.25 89 SER A C 1
ATOM 665 O O . SER A 1 89 ? 4.632 2.313 11.023 1.00 96.25 89 SER A O 1
ATOM 667 N N . GLU A 1 90 ? 6.294 3.717 10.521 1.00 96.06 90 GLU A N 1
ATOM 668 C CA . GLU A 1 90 ? 5.448 4.917 10.432 1.00 96.06 90 GLU A CA 1
ATOM 669 C C . GLU A 1 90 ? 4.451 4.849 9.269 1.00 96.06 90 GLU A C 1
ATOM 671 O O . GLU A 1 90 ? 3.298 5.256 9.413 1.00 96.06 90 GLU A O 1
ATOM 676 N N . MET A 1 91 ? 4.875 4.315 8.116 1.00 97.06 91 MET A N 1
ATOM 677 C CA . MET A 1 91 ? 3.981 4.106 6.974 1.00 97.06 91 MET A CA 1
ATOM 678 C C . MET A 1 91 ? 2.926 3.052 7.297 1.00 97.06 91 MET A C 1
ATOM 680 O O . MET A 1 91 ? 1.749 3.267 7.013 1.00 97.06 91 MET A O 1
ATOM 684 N N . VAL A 1 92 ? 3.329 1.954 7.945 1.00 97.44 92 VAL A N 1
ATOM 685 C CA . VAL A 1 92 ? 2.389 0.930 8.419 1.00 97.44 92 VAL A CA 1
ATOM 686 C C . VAL A 1 92 ? 1.420 1.515 9.439 1.00 97.44 92 VAL A C 1
ATOM 688 O O . VAL A 1 92 ? 0.224 1.304 9.306 1.00 97.44 92 VAL A O 1
ATOM 691 N N . ALA A 1 93 ? 1.883 2.308 10.406 1.00 96.81 93 ALA A N 1
ATOM 692 C CA . ALA A 1 93 ? 1.010 2.928 11.401 1.00 96.81 93 ALA A CA 1
ATOM 693 C C . ALA A 1 93 ? -0.054 3.833 10.757 1.00 96.81 93 ALA A C 1
ATOM 695 O O . ALA A 1 93 ? -1.209 3.824 11.181 1.00 96.81 93 ALA A O 1
ATOM 696 N N . LYS A 1 94 ? 0.301 4.586 9.708 1.00 97.12 94 LYS A N 1
ATOM 697 C CA . LYS A 1 94 ? -0.662 5.378 8.924 1.00 97.12 94 LYS A CA 1
ATOM 698 C C . LYS A 1 94 ? -1.637 4.488 8.151 1.00 97.12 94 LYS A C 1
ATOM 700 O O . LYS A 1 94 ? -2.831 4.764 8.166 1.00 97.12 94 LYS A O 1
ATOM 705 N N . ALA A 1 95 ? -1.156 3.410 7.536 1.00 96.62 95 ALA A N 1
ATOM 706 C CA . ALA A 1 95 ? -1.994 2.449 6.818 1.00 96.62 95 ALA A CA 1
ATOM 707 C C . ALA A 1 95 ? -2.988 1.728 7.755 1.00 96.62 95 ALA A C 1
ATOM 709 O O . ALA A 1 95 ? -4.178 1.655 7.457 1.00 96.62 95 ALA A O 1
ATOM 710 N N . VAL A 1 96 ? -2.530 1.282 8.927 1.00 96.12 96 VAL A N 1
ATOM 711 C CA . VAL A 1 96 ? -3.363 0.682 9.982 1.00 96.12 96 VAL A CA 1
ATOM 712 C C . VAL A 1 96 ? -4.421 1.672 10.466 1.00 96.12 96 VAL A C 1
ATOM 714 O O . VAL A 1 96 ? -5.586 1.310 10.580 1.00 96.12 96 VAL A O 1
ATOM 717 N N . ARG A 1 97 ? -4.047 2.936 10.707 1.00 95.94 97 ARG A N 1
ATOM 718 C CA . ARG A 1 97 ? -4.998 3.994 11.098 1.00 95.94 97 ARG A CA 1
ATOM 719 C C . ARG A 1 97 ? -6.014 4.315 10.007 1.00 95.94 97 ARG A C 1
ATOM 721 O O . ARG A 1 97 ? -7.156 4.615 10.331 1.00 95.94 97 ARG A O 1
ATOM 728 N N . LEU A 1 98 ? -5.601 4.262 8.741 1.00 96.00 98 LEU A N 1
ATOM 729 C CA . LEU A 1 98 ? -6.507 4.371 7.600 1.00 96.00 98 LEU A CA 1
ATOM 730 C C . LEU A 1 98 ? -7.481 3.182 7.555 1.00 96.00 98 LEU A C 1
ATOM 732 O O . LEU A 1 98 ? -8.613 3.351 7.124 1.00 96.00 98 LEU A O 1
ATOM 736 N N . GLY A 1 99 ? -7.063 2.012 8.045 1.00 94.38 99 GLY A N 1
ATOM 737 C CA . GLY A 1 99 ? -7.895 0.816 8.167 1.00 94.38 99 GLY A CA 1
ATOM 738 C C . GLY A 1 99 ? -7.722 -0.188 7.029 1.00 94.38 99 GLY A C 1
ATOM 739 O O . GLY A 1 99 ? -8.594 -1.028 6.845 1.00 94.38 99 GLY A O 1
ATOM 740 N N . VAL A 1 100 ? -6.630 -0.114 6.257 1.00 95.88 100 VAL A N 1
ATOM 741 C CA . VAL A 1 100 ? -6.406 -1.050 5.139 1.00 95.88 100 VAL A CA 1
ATOM 742 C C . VAL A 1 100 ? -6.135 -2.468 5.632 1.00 95.88 100 VAL A C 1
ATOM 744 O O . VAL A 1 100 ? -5.517 -2.676 6.675 1.00 95.88 100 VAL A O 1
ATOM 747 N N . THR A 1 101 ? -6.549 -3.455 4.840 1.00 94.38 101 THR A N 1
ATOM 748 C CA . THR A 1 101 ? -6.377 -4.884 5.173 1.00 94.38 101 THR A CA 1
ATOM 749 C C . THR A 1 101 ? -5.047 -5.452 4.690 1.00 94.38 101 THR A C 1
ATOM 751 O O . THR A 1 101 ? -4.546 -6.439 5.233 1.00 94.38 101 THR A O 1
ATOM 754 N N . ALA A 1 102 ? -4.456 -4.822 3.676 1.00 96.62 102 ALA A N 1
ATOM 755 C CA . ALA A 1 102 ? -3.197 -5.239 3.085 1.00 96.62 102 ALA A CA 1
ATOM 756 C C . ALA A 1 102 ? -2.388 -4.042 2.568 1.00 96.62 102 ALA A C 1
ATOM 758 O O . ALA A 1 102 ? -2.934 -3.017 2.153 1.00 96.62 102 ALA A O 1
ATOM 759 N N . LEU A 1 103 ? -1.069 -4.213 2.567 1.00 97.44 103 LEU A N 1
ATOM 760 C CA . LEU A 1 103 ? -0.070 -3.289 2.058 1.00 97.44 103 LEU A CA 1
ATOM 761 C C . LEU A 1 103 ? 0.901 -4.047 1.150 1.00 97.44 103 LEU A C 1
ATOM 763 O O . LEU A 1 103 ? 1.450 -5.081 1.536 1.00 97.44 103 LEU A O 1
ATOM 767 N N . ALA A 1 104 ? 1.158 -3.511 -0.038 1.00 97.88 104 ALA A N 1
ATOM 768 C CA . ALA A 1 104 ? 2.130 -4.065 -0.967 1.00 97.88 104 ALA A CA 1
ATOM 769 C C . ALA A 1 104 ? 3.104 -2.983 -1.448 1.00 97.88 104 ALA A C 1
ATOM 771 O O . ALA A 1 104 ? 2.706 -1.881 -1.824 1.00 97.88 104 ALA A O 1
ATOM 772 N N . SER A 1 105 ? 4.399 -3.284 -1.444 1.00 97.00 105 SER A N 1
ATOM 773 C CA . SER A 1 105 ? 5.438 -2.345 -1.865 1.00 97.00 105 SER A CA 1
ATOM 774 C C . SER A 1 105 ? 6.323 -2.919 -2.958 1.00 97.00 105 SER A C 1
ATOM 776 O O . SER A 1 105 ? 6.692 -4.094 -2.947 1.00 97.00 105 SER A O 1
ATOM 778 N N . ARG A 1 106 ? 6.746 -2.049 -3.878 1.00 94.94 106 ARG A N 1
ATOM 779 C CA . ARG A 1 106 ? 7.774 -2.372 -4.876 1.00 94.94 106 ARG A CA 1
ATOM 780 C C . ARG A 1 106 ? 9.134 -2.714 -4.251 1.00 94.94 106 ARG A C 1
ATOM 782 O O . ARG A 1 106 ? 9.973 -3.324 -4.915 1.00 94.94 106 ARG A O 1
ATOM 789 N N . THR A 1 107 ? 9.389 -2.300 -3.008 1.00 93.62 107 THR A N 1
ATOM 790 C CA . THR A 1 107 ? 10.695 -2.436 -2.339 1.00 93.62 107 THR A CA 1
ATOM 791 C C . THR A 1 107 ? 10.557 -3.063 -0.946 1.00 93.62 107 THR A C 1
ATOM 793 O O . THR A 1 107 ? 9.545 -3.696 -0.652 1.00 93.62 107 THR A O 1
ATOM 796 N N . SER A 1 108 ? 11.593 -2.952 -0.108 1.00 93.69 108 SER A N 1
ATOM 797 C CA . SER A 1 108 ? 11.668 -3.643 1.177 1.00 93.69 108 SER A CA 1
ATOM 798 C C . SER A 1 108 ? 10.851 -2.982 2.293 1.00 93.69 108 SER A C 1
ATOM 800 O O . SER A 1 108 ? 10.850 -1.748 2.424 1.00 93.69 108 SER A O 1
ATOM 802 N N . PRO A 1 109 ? 10.221 -3.787 3.165 1.00 96.94 109 PRO A N 1
ATOM 803 C CA . PRO A 1 109 ? 9.805 -3.347 4.488 1.00 96.94 109 PRO A CA 1
ATOM 804 C C . PRO A 1 109 ? 10.967 -3.373 5.496 1.00 96.94 109 PRO A C 1
ATOM 806 O O . PRO A 1 109 ? 11.979 -4.040 5.288 1.00 96.94 109 PRO A O 1
ATOM 809 N N . THR A 1 110 ? 10.842 -2.634 6.600 1.00 97.81 110 THR A N 1
ATOM 810 C CA . THR A 1 110 ? 11.726 -2.780 7.772 1.00 97.81 110 THR A CA 1
ATOM 811 C C . THR A 1 110 ? 11.207 -3.871 8.708 1.00 97.81 110 THR A C 1
ATOM 813 O O . THR A 1 110 ? 10.005 -4.109 8.746 1.00 97.81 110 THR A O 1
ATOM 816 N N . SER A 1 111 ? 12.068 -4.486 9.526 1.00 97.12 111 SER A N 1
ATOM 817 C CA . SER A 1 111 ? 11.643 -5.519 10.491 1.00 97.12 111 SER A CA 1
ATOM 818 C C . SER A 1 111 ? 10.521 -5.029 11.411 1.00 97.12 111 SER A C 1
ATOM 820 O O . SER A 1 111 ? 9.498 -5.686 11.536 1.00 97.12 111 SER A O 1
ATOM 822 N N . LEU A 1 112 ? 10.638 -3.801 11.928 1.00 97.50 112 LEU A N 1
ATOM 823 C CA . LEU A 1 112 ? 9.586 -3.206 12.754 1.00 97.50 112 LEU A CA 1
ATOM 824 C C . LEU A 1 112 ? 8.263 -3.013 11.990 1.00 97.50 112 LEU A C 1
ATOM 826 O O . LEU A 1 112 ? 7.196 -3.144 12.574 1.00 97.50 112 LEU A O 1
ATOM 830 N N . ALA A 1 113 ? 8.302 -2.711 10.687 1.00 97.94 113 ALA A N 1
ATOM 831 C CA . ALA A 1 113 ? 7.088 -2.645 9.873 1.00 97.94 113 ALA A CA 1
ATOM 832 C C . ALA A 1 113 ? 6.411 -4.020 9.762 1.00 97.94 113 ALA A C 1
ATOM 834 O O . ALA A 1 113 ? 5.189 -4.111 9.850 1.00 97.94 113 ALA A O 1
ATOM 835 N N . VAL A 1 114 ? 7.211 -5.080 9.608 1.00 98.31 114 VAL A N 1
ATOM 836 C CA . VAL A 1 114 ? 6.724 -6.465 9.591 1.00 98.31 114 VAL A CA 1
ATOM 837 C C . VAL A 1 114 ? 6.048 -6.823 10.913 1.00 98.31 114 VAL A C 1
ATOM 839 O O . VAL A 1 114 ? 4.948 -7.375 10.896 1.00 98.31 114 VAL A O 1
ATOM 842 N N . ASP A 1 115 ? 6.667 -6.478 12.041 1.00 97.50 115 ASP A N 1
ATOM 843 C CA . ASP A 1 115 ? 6.133 -6.777 13.373 1.00 97.50 115 ASP A CA 1
ATOM 844 C C . ASP A 1 115 ? 4.802 -6.062 13.628 1.00 97.50 115 ASP A C 1
ATOM 846 O O . ASP A 1 115 ? 3.834 -6.698 14.044 1.00 97.50 115 ASP A O 1
ATOM 850 N N . VAL A 1 116 ? 4.705 -4.775 13.271 1.00 97.00 116 VAL A N 1
ATOM 851 C CA . VAL A 1 116 ? 3.445 -4.020 13.371 1.00 97.00 116 VAL A CA 1
ATOM 852 C C . VAL A 1 116 ? 2.369 -4.634 12.469 1.00 97.00 116 VAL A C 1
ATOM 854 O O . VAL A 1 116 ? 1.234 -4.813 12.898 1.00 97.00 116 VAL A O 1
ATOM 857 N N . CYS A 1 117 ? 2.690 -5.018 11.231 1.00 97.38 117 CYS A N 1
ATOM 858 C CA . CYS A 1 117 ? 1.709 -5.676 10.366 1.00 97.38 117 CYS A CA 1
ATOM 859 C C . CYS A 1 117 ? 1.176 -6.980 10.980 1.00 97.38 117 CYS A C 1
ATOM 861 O O . CYS A 1 117 ? -0.032 -7.208 10.939 1.00 97.38 117 CYS A O 1
ATOM 863 N N . LYS A 1 118 ? 2.041 -7.804 11.587 1.00 96.00 118 LYS A N 1
ATOM 864 C CA . LYS A 1 118 ? 1.634 -9.028 12.301 1.00 96.00 118 LYS A CA 1
ATOM 865 C C . LYS A 1 118 ? 0.718 -8.722 13.487 1.00 96.00 118 LYS A C 1
ATOM 867 O O . LYS A 1 118 ? -0.303 -9.382 13.632 1.00 96.00 118 LYS A O 1
ATOM 872 N N . GLU A 1 119 ? 1.052 -7.718 14.296 1.00 96.00 119 GLU A N 1
ATOM 873 C CA . GLU A 1 119 ? 0.259 -7.317 15.468 1.00 96.00 119 GLU A CA 1
ATOM 874 C C . GLU A 1 119 ? -1.155 -6.848 15.090 1.00 96.00 119 GLU A C 1
ATOM 876 O O . GLU A 1 119 ? -2.127 -7.193 15.762 1.00 96.00 119 GLU A O 1
ATOM 881 N N . PHE A 1 120 ? -1.274 -6.094 13.995 1.00 95.19 120 PHE A N 1
ATOM 882 C CA . PHE A 1 120 ? -2.531 -5.484 13.548 1.00 95.19 120 PHE A CA 1
ATOM 883 C C . PHE A 1 120 ? -3.269 -6.284 12.461 1.00 95.19 120 PHE A C 1
ATOM 885 O O . PHE A 1 120 ? -4.223 -5.775 11.880 1.00 95.19 120 PHE A O 1
ATOM 892 N N . ASP A 1 121 ? -2.851 -7.522 12.183 1.00 94.19 121 ASP A N 1
ATOM 893 C CA . ASP A 1 121 ? -3.469 -8.411 11.184 1.00 94.19 121 ASP A CA 1
ATOM 894 C C . ASP A 1 121 ? -3.567 -7.808 9.760 1.00 94.19 121 ASP A C 1
ATOM 896 O O . ASP A 1 121 ? -4.518 -8.044 9.004 1.00 94.19 121 ASP A O 1
ATOM 900 N N . VAL A 1 122 ? -2.557 -7.017 9.378 1.00 95.94 122 VAL A N 1
ATOM 901 C CA . VAL A 1 122 ? -2.428 -6.403 8.047 1.00 95.94 122 VAL A CA 1
ATOM 902 C C . VAL A 1 122 ? -1.486 -7.228 7.176 1.00 95.94 122 VAL A C 1
ATOM 904 O O . VAL A 1 122 ? -0.359 -7.528 7.575 1.00 95.94 122 VAL A O 1
ATOM 907 N N . GLY A 1 123 ? -1.922 -7.591 5.971 1.00 96.56 123 GLY A N 1
ATOM 908 C CA . GLY A 1 123 ? -1.077 -8.266 4.981 1.00 96.56 123 GLY A CA 1
ATOM 909 C C . GLY A 1 123 ? 0.085 -7.375 4.557 1.00 96.56 123 GLY A C 1
ATOM 910 O O . GLY A 1 123 ? -0.139 -6.213 4.232 1.00 96.56 123 GLY A O 1
ATOM 911 N N . LEU A 1 124 ? 1.311 -7.899 4.513 1.00 97.94 124 LEU A N 1
ATOM 912 C CA . LEU A 1 124 ? 2.467 -7.150 4.014 1.00 97.94 124 LEU A CA 1
ATOM 913 C C . LEU A 1 124 ? 3.213 -7.921 2.932 1.00 97.94 124 LEU A C 1
ATOM 915 O O . LEU A 1 124 ? 3.780 -8.982 3.201 1.00 97.94 124 LEU A O 1
ATOM 919 N N . ALA A 1 125 ? 3.263 -7.339 1.736 1.00 97.81 125 ALA A N 1
ATOM 920 C CA . ALA A 1 125 ? 4.074 -7.804 0.622 1.00 97.81 125 ALA A CA 1
ATOM 921 C C . ALA A 1 125 ? 5.150 -6.771 0.255 1.00 97.81 125 ALA A C 1
ATOM 923 O O . ALA A 1 125 ? 4.890 -5.568 0.189 1.00 97.81 125 ALA A O 1
ATOM 924 N N . GLY A 1 126 ? 6.364 -7.242 -0.000 1.00 97.06 126 GLY A N 1
ATOM 925 C CA . GLY A 1 126 ? 7.498 -6.446 -0.459 1.00 97.06 126 GLY A CA 1
ATOM 926 C C . GLY A 1 126 ? 8.029 -6.956 -1.793 1.00 97.06 126 GLY A C 1
ATOM 927 O O . GLY A 1 126 ? 7.641 -8.023 -2.272 1.00 97.06 126 GLY A O 1
ATOM 928 N N . TYR A 1 127 ? 8.933 -6.183 -2.393 1.00 96.00 127 TYR A N 1
ATOM 929 C CA . TYR A 1 127 ? 9.584 -6.531 -3.661 1.00 96.00 127 TYR A CA 1
ATOM 930 C C . TYR A 1 127 ? 8.608 -6.918 -4.788 1.00 96.00 127 TYR A C 1
ATOM 932 O O . TYR A 1 127 ? 8.923 -7.764 -5.622 1.00 96.00 127 TYR A O 1
ATOM 940 N N . VAL A 1 128 ? 7.440 -6.269 -4.840 1.00 96.12 128 VAL A N 1
ATOM 941 C CA . VAL A 1 128 ? 6.424 -6.484 -5.879 1.00 96.12 128 VAL A CA 1
ATOM 942 C C . VAL A 1 128 ? 6.901 -5.865 -7.194 1.00 96.12 128 VAL A C 1
ATOM 944 O O . VAL A 1 128 ? 6.741 -4.667 -7.434 1.00 96.12 128 VAL A O 1
ATOM 947 N N . ARG A 1 129 ? 7.572 -6.659 -8.028 1.00 90.81 129 ARG A N 1
ATOM 948 C CA . ARG A 1 129 ? 8.125 -6.239 -9.326 1.00 90.81 129 ARG A CA 1
ATOM 949 C C . ARG A 1 129 ? 8.527 -7.445 -10.166 1.00 90.81 129 ARG A C 1
ATOM 951 O O . ARG A 1 129 ? 8.867 -8.496 -9.633 1.00 90.81 129 ARG A O 1
ATOM 958 N N . GLY A 1 130 ? 8.551 -7.274 -11.488 1.00 87.31 130 GLY A N 1
ATOM 959 C CA . GLY A 1 130 ? 9.049 -8.305 -12.408 1.00 87.31 130 GLY A CA 1
ATOM 960 C C . GLY A 1 130 ? 8.302 -9.639 -12.290 1.00 87.31 130 GLY A C 1
ATOM 961 O O . GLY A 1 130 ? 8.931 -10.692 -12.341 1.00 87.31 130 GLY A O 1
ATOM 962 N N . GLY A 1 131 ? 6.986 -9.586 -12.051 1.00 89.00 131 GLY A N 1
ATOM 963 C CA . GLY A 1 131 ? 6.140 -10.773 -11.891 1.00 89.00 131 GLY A CA 1
ATOM 964 C C . GLY A 1 131 ? 6.335 -11.535 -10.575 1.00 89.00 131 GLY A C 1
ATOM 965 O O . GLY A 1 131 ? 5.883 -12.669 -10.463 1.00 89.00 131 GLY A O 1
ATOM 966 N N . LYS A 1 132 ? 7.034 -10.958 -9.591 1.00 91.56 132 LYS A N 1
ATOM 967 C CA . LYS A 1 132 ? 7.312 -11.585 -8.292 1.00 91.56 132 LYS A CA 1
ATOM 968 C C . LYS A 1 132 ? 6.903 -10.667 -7.146 1.00 91.56 132 LYS A C 1
ATOM 970 O O . LYS A 1 132 ? 6.877 -9.449 -7.304 1.00 91.56 132 LYS A O 1
ATOM 975 N N . MET A 1 133 ? 6.620 -11.270 -5.998 1.00 95.06 133 MET A N 1
ATOM 976 C CA . MET A 1 133 ? 6.424 -10.597 -4.716 1.00 95.06 133 MET A CA 1
ATOM 977 C C . MET A 1 133 ? 6.882 -11.509 -3.580 1.00 95.06 133 MET A C 1
ATOM 979 O O . MET A 1 133 ? 6.880 -12.732 -3.720 1.00 95.06 133 MET A O 1
ATOM 983 N N . GLU A 1 134 ? 7.249 -10.910 -2.457 1.00 95.94 134 GLU A N 1
ATOM 984 C CA . GLU A 1 134 ? 7.634 -11.606 -1.232 1.00 95.94 134 GLU A CA 1
ATOM 985 C C . GLU A 1 134 ? 6.673 -11.221 -0.112 1.00 95.94 134 GLU A C 1
ATOM 987 O O . GLU A 1 134 ? 6.316 -10.050 0.021 1.00 95.94 134 GLU A O 1
ATOM 992 N N . ILE A 1 135 ? 6.249 -12.189 0.697 1.00 96.56 135 ILE A N 1
ATOM 993 C CA . ILE A 1 135 ? 5.290 -11.954 1.779 1.00 96.56 135 ILE A CA 1
ATOM 994 C C . ILE A 1 135 ? 6.027 -11.916 3.106 1.00 96.56 135 ILE A C 1
ATOM 996 O O . ILE A 1 135 ? 6.745 -12.845 3.458 1.00 96.56 135 ILE A O 1
ATOM 1000 N N . TYR A 1 136 ? 5.798 -10.842 3.851 1.00 97.00 136 TYR A N 1
ATOM 1001 C CA . TYR A 1 136 ? 6.457 -10.569 5.121 1.00 97.00 136 TYR A CA 1
ATOM 1002 C C . TYR A 1 136 ? 5.514 -10.729 6.320 1.00 97.00 136 TYR A C 1
ATOM 1004 O O . TYR A 1 136 ? 5.960 -11.100 7.406 1.00 97.00 136 TYR A O 1
ATOM 1012 N N . ALA A 1 137 ? 4.212 -10.474 6.144 1.00 96.00 137 ALA A N 1
ATOM 1013 C CA . ALA A 1 137 ? 3.215 -10.635 7.202 1.00 96.00 137 ALA A CA 1
ATOM 1014 C C . ALA A 1 137 ? 1.857 -11.087 6.651 1.00 96.00 137 ALA A C 1
ATOM 1016 O O . ALA A 1 137 ? 1.463 -10.690 5.554 1.00 96.00 137 ALA A O 1
ATOM 1017 N N . ASN A 1 138 ? 1.143 -11.882 7.456 1.00 94.88 138 ASN A N 1
ATOM 1018 C CA . ASN A 1 138 ? -0.259 -12.268 7.268 1.00 94.88 138 ASN A CA 1
ATOM 1019 C C . ASN A 1 138 ? -0.590 -12.789 5.850 1.00 94.88 138 ASN A C 1
ATOM 1021 O O . ASN A 1 138 ? -1.428 -12.214 5.154 1.00 94.88 138 ASN A O 1
ATOM 1025 N N . PRO A 1 139 ? 0.035 -13.906 5.411 1.00 93.62 139 PRO A N 1
ATOM 1026 C CA . PRO A 1 139 ? -0.127 -14.463 4.059 1.00 93.62 139 PRO A CA 1
ATOM 1027 C C . PRO A 1 139 ? -1.572 -14.825 3.694 1.00 93.62 139 PRO A C 1
ATOM 1029 O O . PRO A 1 139 ? -1.926 -14.832 2.517 1.00 93.62 139 PRO A O 1
ATOM 1032 N N . HIS A 1 140 ? -2.427 -15.064 4.692 1.00 91.94 140 HIS A N 1
ATOM 1033 C CA . HIS A 1 140 ? -3.849 -15.329 4.483 1.00 91.94 140 HIS A CA 1
ATOM 1034 C C . HIS A 1 140 ? -4.580 -14.158 3.793 1.00 91.94 140 HIS A C 1
ATOM 1036 O O . HIS A 1 140 ? -5.605 -14.386 3.160 1.00 91.94 140 HIS A O 1
ATOM 1042 N N . ARG A 1 141 ? -4.038 -12.929 3.835 1.00 93.25 141 ARG A N 1
ATOM 1043 C CA . ARG A 1 141 ? -4.547 -11.766 3.081 1.00 93.25 141 ARG A CA 1
ATOM 1044 C C . ARG A 1 141 ? -4.240 -11.820 1.580 1.00 93.25 141 ARG A C 1
ATOM 1046 O O . ARG A 1 141 ? -4.790 -11.027 0.822 1.00 93.25 141 ARG A O 1
ATOM 1053 N N . PHE A 1 142 ? -3.382 -12.744 1.144 1.00 92.12 142 PHE A N 1
ATOM 1054 C CA . PHE A 1 142 ? -2.888 -12.830 -0.235 1.00 92.12 142 PHE A CA 1
ATOM 1055 C C . PHE A 1 142 ? -3.295 -14.106 -0.981 1.00 92.12 142 PHE A C 1
ATOM 1057 O O . PHE A 1 142 ? -2.855 -14.337 -2.105 1.00 92.12 142 PHE A O 1
ATOM 1064 N N . GLY A 1 143 ? -4.121 -14.960 -0.369 1.00 84.12 143 GLY A N 1
ATOM 1065 C CA . GLY A 1 143 ? -4.648 -16.159 -1.029 1.00 84.12 143 GLY A CA 1
ATOM 1066 C C . GLY A 1 143 ? -3.582 -17.220 -1.276 1.00 84.12 143 GLY A C 1
ATOM 1067 O O . GLY A 1 143 ? -3.753 -18.080 -2.134 1.00 84.12 143 GLY A O 1
ATOM 1068 N N . VAL A 1 144 ? -2.479 -17.153 -0.528 1.00 76.38 144 VAL A N 1
ATOM 1069 C CA . VAL A 1 144 ? -1.374 -18.104 -0.604 1.00 76.38 144 VAL A CA 1
ATOM 1070 C C . VAL A 1 144 ? -1.093 -18.717 0.767 1.00 76.38 144 VAL A C 1
ATOM 1072 O O . VAL A 1 144 ? -1.102 -18.042 1.799 1.00 76.38 144 VAL A O 1
ATOM 1075 N N . CYS A 1 145 ? -0.801 -20.014 0.788 1.00 57.03 145 CYS A N 1
ATOM 1076 C CA . CYS A 1 145 ? -0.239 -20.679 1.957 1.00 57.03 145 CYS A CA 1
ATOM 1077 C C . CYS A 1 145 ? 1.283 -20.481 1.930 1.00 57.03 145 CYS A C 1
ATOM 1079 O O . CYS A 1 145 ? 1.955 -21.186 1.197 1.00 57.03 145 CYS A O 1
ATOM 1081 N N . HIS A 1 146 ? 1.790 -19.493 2.677 1.00 49.78 146 HIS A N 1
ATOM 1082 C CA . HIS A 1 146 ? 3.209 -19.231 2.989 1.00 49.78 146 HIS A CA 1
ATOM 1083 C C . HIS A 1 146 ? 4.268 -19.508 1.894 1.00 49.78 146 HIS A C 1
ATOM 1085 O O . HIS A 1 146 ? 4.636 -20.646 1.624 1.00 49.78 146 HIS A O 1
ATOM 1091 N N . THR A 1 147 ? 4.931 -18.450 1.424 1.00 44.38 147 THR A N 1
ATOM 1092 C CA . THR A 1 147 ? 6.275 -18.546 0.831 1.00 44.38 147 THR A CA 1
ATOM 1093 C C . THR A 1 147 ? 7.232 -17.727 1.691 1.00 44.38 147 THR A C 1
ATOM 1095 O O . THR A 1 147 ? 7.419 -16.535 1.464 1.00 44.38 147 THR A O 1
ATOM 1098 N N . VAL A 1 148 ? 7.802 -18.351 2.726 1.00 43.34 148 VAL A N 1
ATOM 1099 C CA . VAL A 1 148 ? 8.958 -17.789 3.439 1.00 43.34 148 VAL A CA 1
ATOM 1100 C C . VAL A 1 148 ? 10.201 -18.213 2.667 1.00 43.34 148 VAL A C 1
ATOM 1102 O O . VAL A 1 148 ? 10.423 -19.405 2.461 1.00 43.34 148 VAL A O 1
ATOM 1105 N N . LYS A 1 149 ? 11.015 -17.252 2.225 1.00 40.19 149 LYS A N 1
ATOM 1106 C CA . LYS A 1 149 ? 12.446 -17.514 2.068 1.00 40.19 149 LYS A CA 1
ATOM 1107 C C . LYS A 1 149 ? 13.081 -17.230 3.417 1.00 40.19 149 LYS A C 1
ATOM 1109 O O . LYS A 1 149 ? 13.197 -16.072 3.808 1.00 40.19 149 LYS A O 1
ATOM 1114 N N . ASP A 1 150 ? 13.427 -18.295 4.126 1.00 35.56 150 ASP A N 1
ATOM 1115 C CA . ASP A 1 150 ? 14.316 -18.204 5.272 1.00 35.56 150 ASP A CA 1
ATOM 1116 C C . ASP A 1 150 ? 15.654 -17.612 4.818 1.00 35.56 150 ASP A C 1
ATOM 1118 O O . ASP A 1 150 ? 16.232 -18.062 3.830 1.00 35.56 150 ASP A O 1
ATOM 1122 N N . GLY A 1 151 ? 16.136 -16.626 5.575 1.00 35.94 151 GLY A N 1
ATOM 1123 C CA . GLY A 1 151 ? 17.555 -16.308 5.701 1.00 35.94 151 GLY A CA 1
ATOM 1124 C C . GLY A 1 151 ? 18.221 -15.575 4.535 1.00 35.94 151 GLY A C 1
ATOM 1125 O O . GLY A 1 151 ? 18.575 -16.155 3.510 1.00 35.94 151 GLY A O 1
ATOM 1126 N N . THR A 1 152 ? 18.575 -14.313 4.774 1.00 34.81 152 THR A N 1
ATOM 1127 C CA . THR A 1 152 ? 19.975 -13.878 4.631 1.00 34.81 152 THR A CA 1
ATOM 1128 C C . THR A 1 152 ? 20.287 -12.831 5.686 1.00 34.81 152 THR A C 1
ATOM 1130 O O . THR A 1 152 ? 19.420 -11.955 5.905 1.00 34.81 152 THR A O 1
#

pLDDT: mean 86.9, std 17.67, range [33.09, 98.31]

=== Feature glossary ===
Feature key, reading from the visual/contextual features back to the raw sequence:

Rendered structure images. Structure images are PyMOL renders from six orthogonal camera directions. Cartoon representation draws helices as coils and strands as arrows; sticks shows the backbone as bonds; surface shows the solvent-excluded envelope. Rainbow coloring maps sequence position to hue (blue→red, N→C); chain coloring assigns a distinct color per polypeptide.

Contact-map, Ramachandran, and PAE plots. Three diagnostic plots accompany the record. The Cα contact map visualizes the tertiary structure as a 2D adjacency matrix (8 Å cutoff, sequence-local contacts suppressed). The Ramachandran plot shows the distribution of backbone (φ, ψ) torsions, with points in the α and β basins reflecting secondary structure content. The PAE plot shows AlphaFold's inter-residue confidence as a color matrix.

InterPro / GO / CATH / organism. The annotation block draws on four external resources. InterPro: which protein families and domains the sequence belongs to. GO: standardized terms for what the protein does, what process it participates in, and where in the cell it acts. CATH: which structural fold it has in the CATH hierarchy. Organism: the species of origin.

Nearest PDB structures. Structural nearest neighbors (via Foldseek easy-search vs the PDB). Reported per hit: target PDB id, E-value, and alignment TM-score. A TM-score above ~0.5 is the conventional threshold for 'same fold'.

Predicted aligned error. Predicted aligned error is AlphaFold's pairwise confidence. Unlike pLDDT (per-residue), PAE is per-residue-pair and captures whether two parts of the structure are correctly placed relative to each other. Units are ångströms of expected positional error.

Solvent-accessible surface area. SASA measures how much of the protein is reachable by solvent. It is computed by rolling a water-sized probe over the atomic surface and summing the exposed area (Å²). Per-residue SASA distinguishes core (buried, low SASA) from surface (exposed, high SASA) residues; total SASA is a whole-molecule size measure.

B-factor. Crystallographic B-factors measure how much each atom's electron density is smeared out, in Å². They rise in mobile loops and surface residues and fall in the buried interior. In AlphaFold models this column is repurposed to hold pLDDT instead.

pLDDT. For AlphaFold models, the B-factor field carries pLDDT — the model's own estimate of local accuracy on a 0–100 scale. Regions with pLDDT<50 should be treated as essentially unmodeled; they often correspond to intrinsically disordered segments.

Backbone torsions (φ/ψ). φ (phi) and ψ (psi) are the two rotatable backbone dihedrals per residue: φ is the C(i-1)–N–Cα–C torsion, ψ is the N–Cα–C–N(i+1) torsion, both in degrees on (−180°, 180°]. α-helical residues cluster near (−60°, −45°); β-strand residues near (−120°, +130°). A Ramachandran plot is simply a scatter of (φ, ψ) for every residue.

Radius of gyration, Cα contacts, bounding box. Radius of gyration (Rg) is the root-mean-square distance of Cα atoms from their centroid — a single number for overall size and compactness. A globular domain of N residues has Rg ≈ 2.2·N^0.38 Å; an extended or disordered chain has a much larger Rg. The Cα contact count is the number of residue pairs whose Cα atoms are within 8 Å and are more than four positions apart in sequence — a standard proxy for tertiary packing density. The bounding box is the smallest axis-aligned box enclosing all Cα atoms.

Secondary structure (3-state, P-SEA). Three-state secondary structure (P-SEA) collapses the eight DSSP classes into helix (a), strand (b), and coil (c). P-SEA assigns these from Cα geometry alone — distances and angles — without requiring backbone oxygens, so it works on any Cα trace.

Secondary structure (8-state, DSSP). Secondary structure is the local, repeating backbone conformation. DSSP classifies it into eight states by reading the hydrogen-bond network: three helix types (H, G, I), two β types (E, B), two non-regular types (T, S), and unstructured coil (-).

Foldseek 3Di. The Foldseek 3Di string encodes local tertiary geometry as a 20-letter alphabet — one character per residue — derived from the relative positions of nearby Cα atoms. Unlike the amino-acid sequence, 3Di is a direct function of the 3D structure, so two proteins with the same fold have similar 3Di strings even at low sequence identity.

mmCIF coordinates. Structure coordinates are given as an mmCIF _atom_site loop: one row per atom with element, residue name, chain id, sequence number, and x/y/z position in Å. Only the four main-chain atoms per residue are included here; side chains are omitted to keep the record compact.

Sequence. This is the polypeptide sequence — one letter per residue, N-terminus first. Length ranges from a few dozen residues for small domains to over a thousand for large multi-domain proteins.